Protein AF-A0A9W9RI73-F1 (afdb_monomer)

Sequence (106 aa):
MSSPLDDQAMSQLQSQQSELLDKIDELRAIGIGGLVGLPQIIVCGNQSSGKSSVLEAISRVRFPSKSNICTRFATEIVLRRSPTEKIKVSIEPEDSRKDEQEQQRL

Mean predicte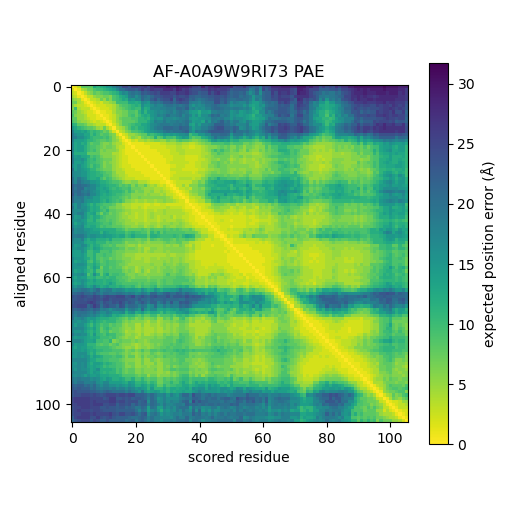d aligned error: 10.56 Å

pLDDT: mean 75.56, std 10.37, range [45.06, 88.88]

Structure (mmCIF, N/CA/C/O backbone):
data_AF-A0A9W9RI73-F1
#
_entry.id   AF-A0A9W9RI73-F1
#
loop_
_atom_site.group_PDB
_atom_site.id
_atom_site.type_symbol
_atom_site.label_atom_id
_atom_site.label_alt_id
_atom_site.label_comp_id
_atom_site.label_asym_id
_atom_site.label_entity_id
_atom_site.label_seq_id
_atom_site.pdbx_PDB_ins_code
_atom_site.Cartn_x
_atom_site.Cartn_y
_atom_site.Cartn_z
_atom_site.occupancy
_atom_site.B_iso_or_equiv
_atom_site.auth_seq_id
_atom_site.auth_comp_id
_atom_site.auth_asym_id
_atom_site.auth_atom_id
_atom_site.pdbx_PDB_model_num
ATOM 1 N N . MET A 1 1 ? 7.309 16.798 18.225 1.00 45.06 1 MET A N 1
ATOM 2 C CA . MET A 1 1 ? 6.086 17.305 18.875 1.00 45.06 1 MET A CA 1
ATOM 3 C C . MET A 1 1 ? 5.169 17.732 17.740 1.00 45.06 1 MET A C 1
ATOM 5 O O . MET A 1 1 ? 5.587 18.603 16.988 1.00 45.06 1 MET A O 1
ATOM 9 N N . SER A 1 2 ? 4.060 17.021 17.496 1.00 53.47 2 SER A N 1
ATOM 10 C CA . SER A 1 2 ? 3.076 17.413 16.471 1.00 53.47 2 SER A CA 1
ATOM 11 C C . SER A 1 2 ? 2.438 18.741 16.869 1.00 53.47 2 SER A C 1
ATOM 13 O O . SER A 1 2 ? 2.346 19.051 18.059 1.00 53.47 2 SER A O 1
ATOM 15 N N . SER A 1 3 ? 2.084 19.571 15.889 1.00 70.31 3 SER A N 1
ATOM 16 C CA . SER A 1 3 ? 1.407 20.826 16.189 1.00 70.31 3 SER A CA 1
ATOM 17 C C . SER A 1 3 ? -0.063 20.550 16.545 1.00 70.31 3 SER A C 1
ATOM 19 O O . SER A 1 3 ? -0.643 19.589 16.040 1.00 70.31 3 SER A O 1
ATOM 21 N N . PRO A 1 4 ? -0.712 21.393 17.365 1.00 56.47 4 PRO A N 1
ATOM 22 C CA . PRO A 1 4 ? -2.129 21.224 17.715 1.00 56.47 4 PRO A CA 1
ATOM 23 C C . PRO A 1 4 ? -3.066 21.200 16.494 1.00 56.47 4 PRO A C 1
ATOM 25 O O . PRO A 1 4 ? -4.129 20.582 16.525 1.00 56.47 4 PRO A O 1
ATOM 28 N N . LEU A 1 5 ? -2.653 21.864 15.407 1.00 57.06 5 LEU A N 1
ATOM 29 C CA . LEU A 1 5 ? -3.349 21.873 14.120 1.00 57.06 5 LEU A CA 1
ATOM 30 C C . LEU A 1 5 ? -3.247 20.516 13.408 1.00 57.06 5 LEU A C 1
ATOM 32 O O . LEU A 1 5 ? -4.225 20.079 12.802 1.00 57.06 5 LEU A O 1
ATOM 36 N N . ASP A 1 6 ? -2.105 19.830 13.528 1.00 66.00 6 ASP A N 1
ATOM 37 C CA . ASP A 1 6 ? -1.925 18.479 12.989 1.00 66.00 6 ASP A CA 1
ATOM 38 C C . ASP A 1 6 ? -2.843 17.490 13.711 1.00 66.00 6 ASP A C 1
ATOM 40 O O . ASP A 1 6 ? -3.504 16.682 13.066 1.00 66.00 6 ASP A O 1
ATOM 44 N N . ASP A 1 7 ? -2.949 17.583 15.038 1.00 64.81 7 ASP A N 1
ATOM 45 C CA . ASP A 1 7 ? -3.776 16.665 15.825 1.00 64.81 7 ASP A CA 1
ATOM 46 C C . ASP A 1 7 ? -5.279 16.868 15.547 1.00 64.81 7 ASP A C 1
ATOM 48 O O . ASP A 1 7 ? -6.019 15.890 15.411 1.00 64.81 7 ASP A O 1
ATOM 52 N N . GLN A 1 8 ? -5.739 18.115 15.369 1.00 64.62 8 GLN A N 1
ATOM 53 C CA . GLN A 1 8 ? -7.123 18.406 14.964 1.00 64.62 8 GLN A CA 1
ATOM 54 C C . GLN A 1 8 ? -7.437 17.951 13.534 1.00 64.62 8 GLN A C 1
ATOM 56 O O . GLN A 1 8 ? -8.479 17.330 13.315 1.00 64.62 8 GLN A O 1
ATOM 61 N N . ALA A 1 9 ? -6.557 18.219 12.564 1.00 63.72 9 ALA A N 1
ATOM 62 C CA . ALA A 1 9 ? -6.738 17.754 11.188 1.00 63.72 9 ALA A CA 1
ATOM 63 C C . ALA A 1 9 ? -6.749 16.219 11.125 1.00 63.72 9 ALA A C 1
ATOM 65 O O . ALA A 1 9 ? -7.608 15.613 10.482 1.00 63.72 9 ALA A O 1
ATOM 66 N N . MET A 1 10 ? -5.854 15.572 11.874 1.00 60.44 10 MET A N 1
ATOM 67 C CA . MET A 1 10 ? -5.818 14.118 11.990 1.00 60.44 10 MET A CA 1
ATOM 68 C C . MET A 1 10 ? -7.062 13.566 12.685 1.00 60.44 10 MET A C 1
ATOM 70 O O . MET A 1 10 ? -7.522 12.497 12.289 1.00 60.44 10 MET A O 1
ATOM 74 N N . SER A 1 11 ? -7.632 14.288 13.654 1.00 63.50 11 SER A N 1
ATOM 75 C CA . SER A 1 11 ? -8.878 13.925 14.336 1.00 63.50 11 SER A CA 1
ATOM 76 C C . SER A 1 11 ? -10.119 14.033 13.446 1.00 63.50 11 SER A C 1
ATOM 78 O O . SER A 1 11 ? -10.982 13.159 13.476 1.00 63.50 11 SER A O 1
ATOM 80 N N . GLN A 1 12 ? -10.196 15.025 12.561 1.00 61.78 12 GLN A N 1
ATOM 81 C CA . GLN A 1 12 ? -11.292 15.115 11.585 1.00 61.78 12 GLN A CA 1
ATOM 82 C C . GLN A 1 12 ? -11.244 13.989 10.541 1.00 61.78 12 GLN A C 1
ATOM 84 O O . GLN A 1 12 ? -12.284 13.520 10.084 1.00 61.78 12 GLN A O 1
ATOM 89 N N . LEU A 1 13 ? -10.047 13.483 10.233 1.00 57.28 13 LEU A N 1
ATOM 90 C CA . LEU A 1 13 ? -9.859 12.286 9.412 1.00 57.28 13 LEU A CA 1
ATOM 91 C C . LEU A 1 13 ? -10.177 10.974 10.166 1.00 57.28 13 LEU A C 1
ATOM 93 O O . LEU A 1 13 ? -10.109 9.911 9.549 1.00 57.28 13 LEU A O 1
ATOM 97 N N . GLN A 1 14 ? -10.425 10.983 11.489 1.00 62.47 14 GLN A N 1
ATOM 98 C CA . GLN A 1 14 ? -10.443 9.764 12.324 1.00 62.47 14 GLN A CA 1
ATOM 99 C C . GLN A 1 14 ? -11.741 8.956 12.304 1.00 62.47 14 GLN A C 1
ATOM 101 O O . GLN A 1 14 ? -11.641 7.733 12.264 1.00 62.47 14 GLN A O 1
ATOM 106 N N . SER A 1 15 ? -12.929 9.561 12.367 1.00 63.56 15 SER A N 1
ATOM 107 C CA . SER A 1 15 ? -14.119 8.793 12.782 1.00 63.56 15 SER A CA 1
ATOM 108 C C . SER A 1 15 ? -15.028 8.317 11.649 1.00 63.56 15 SER A C 1
ATOM 110 O O . SER A 1 15 ? -15.496 7.188 11.706 1.00 63.56 15 SER A O 1
ATOM 112 N N . GLN A 1 16 ? -15.271 9.120 10.609 1.00 60.81 16 GLN A N 1
ATOM 113 C CA . G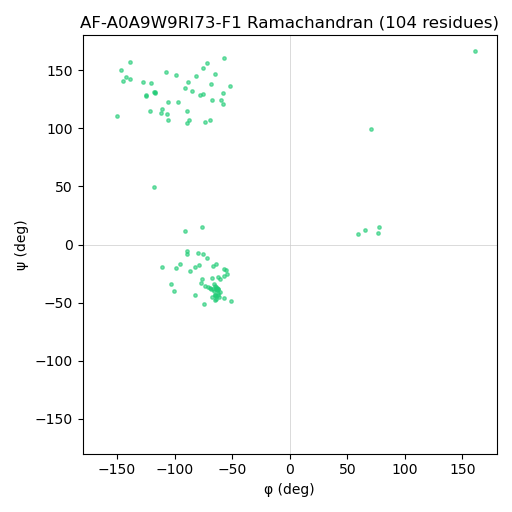LN A 1 16 ? -16.251 8.759 9.565 1.00 60.81 16 GLN A CA 1
ATOM 114 C C . GLN A 1 16 ? -15.632 8.163 8.296 1.00 60.81 16 GLN A C 1
ATOM 116 O O . GLN A 1 16 ? -16.315 7.504 7.521 1.00 60.81 16 GLN A O 1
ATOM 121 N N . GLN A 1 17 ? -14.338 8.384 8.061 1.00 70.50 17 GLN A N 1
ATOM 122 C CA . GLN A 1 17 ? -13.700 8.008 6.796 1.00 70.50 17 GLN A CA 1
ATOM 123 C C . GLN A 1 17 ? -13.010 6.639 6.838 1.00 70.50 17 GLN A C 1
ATOM 125 O O . GLN A 1 17 ? -12.752 6.074 5.780 1.00 70.50 17 GLN A O 1
ATOM 130 N N . SER A 1 18 ? -12.744 6.075 8.024 1.00 73.69 18 SER A N 1
ATOM 131 C CA . SER A 1 18 ? -12.046 4.783 8.136 1.00 73.69 18 SER A CA 1
ATOM 132 C C . SER A 1 18 ? -12.851 3.639 7.518 1.00 73.69 18 SER A C 1
ATOM 134 O O . SER A 1 18 ? -12.309 2.896 6.709 1.00 73.69 18 SER A O 1
ATOM 136 N N . GLU A 1 19 ? -14.150 3.548 7.822 1.00 79.25 19 GLU A N 1
ATOM 137 C CA . GLU A 1 19 ? -15.020 2.493 7.279 1.00 79.25 19 GLU A CA 1
ATOM 138 C C . GLU A 1 19 ? -15.126 2.566 5.749 1.00 79.25 19 GLU A C 1
ATOM 140 O O . GLU A 1 19 ? -15.112 1.545 5.065 1.00 79.25 19 GLU A O 1
ATOM 145 N N . LEU A 1 20 ? -15.173 3.781 5.191 1.00 83.62 20 LEU A N 1
ATOM 146 C CA . LEU A 1 20 ? -15.176 3.986 3.744 1.00 83.62 20 LEU A CA 1
ATOM 147 C C . LEU A 1 20 ? -13.867 3.508 3.101 1.00 83.62 20 LEU A C 1
ATOM 149 O O . LEU A 1 20 ? -13.899 2.841 2.069 1.00 83.62 20 LEU A O 1
ATOM 153 N N . LEU A 1 21 ? -12.722 3.837 3.702 1.00 81.12 21 LEU A N 1
ATOM 154 C CA . LEU A 1 21 ? -11.414 3.389 3.219 1.00 81.12 21 LEU A CA 1
ATOM 155 C C . LEU A 1 21 ? -11.277 1.865 3.311 1.00 81.12 21 LEU A C 1
ATOM 157 O O . LEU A 1 21 ? -10.718 1.250 2.407 1.00 81.12 21 LEU A O 1
ATOM 161 N N . ASP A 1 22 ? -11.825 1.242 4.355 1.00 81.62 22 ASP A N 1
ATOM 162 C CA . ASP A 1 22 ? -11.865 -0.217 4.483 1.00 81.62 22 ASP A CA 1
ATOM 163 C C . ASP A 1 22 ? -12.671 -0.842 3.339 1.00 81.62 22 ASP A C 1
ATOM 165 O O . ASP A 1 22 ? -12.195 -1.767 2.681 1.00 81.62 22 ASP A O 1
ATOM 169 N N . LYS A 1 23 ? -13.838 -0.272 3.012 1.00 85.94 23 LYS A N 1
ATOM 170 C CA . LYS A 1 23 ? -14.648 -0.724 1.872 1.00 85.94 23 LYS A CA 1
ATOM 171 C C . LYS A 1 23 ? -13.960 -0.530 0.526 1.00 85.94 23 LYS A C 1
ATOM 173 O O . LYS A 1 23 ? -14.062 -1.405 -0.329 1.00 85.94 23 LYS A O 1
ATOM 178 N N . ILE A 1 24 ? -13.238 0.571 0.327 1.00 85.50 24 ILE A N 1
ATOM 179 C CA . ILE A 1 24 ? -12.464 0.799 -0.903 1.00 85.50 24 ILE A CA 1
ATOM 180 C C . ILE A 1 24 ? -11.407 -0.295 -1.092 1.00 85.50 24 ILE A C 1
ATOM 182 O O . ILE A 1 24 ? -11.226 -0.783 -2.207 1.00 85.50 24 ILE A O 1
ATOM 186 N N . ASP A 1 25 ? -10.733 -0.710 -0.023 1.00 82.62 25 ASP A N 1
ATOM 187 C CA . ASP A 1 25 ? -9.718 -1.757 -0.118 1.00 82.62 25 ASP A CA 1
ATOM 188 C C . ASP A 1 25 ? -10.323 -3.165 -0.221 1.00 82.62 25 ASP A C 1
ATOM 190 O O . ASP A 1 25 ? -9.780 -3.988 -0.952 1.00 82.62 25 ASP A O 1
ATOM 194 N N . GLU A 1 26 ? -11.471 -3.441 0.414 1.00 86.12 26 GLU A N 1
ATOM 195 C CA . GLU A 1 26 ? -12.242 -4.674 0.165 1.00 86.12 26 GLU A CA 1
ATOM 196 C C . GLU A 1 26 ? -12.612 -4.795 -1.323 1.00 86.12 26 GLU A C 1
ATOM 198 O O . GLU A 1 26 ? -12.407 -5.846 -1.931 1.00 86.12 26 GLU A O 1
ATOM 203 N N . LEU A 1 27 ? -13.095 -3.706 -1.936 1.00 87.69 27 LEU A N 1
ATOM 204 C CA . LEU A 1 27 ? -13.395 -3.657 -3.371 1.00 87.69 27 LEU A CA 1
ATOM 205 C C . LEU A 1 27 ? -12.132 -3.844 -4.225 1.00 87.69 27 LEU A C 1
ATOM 207 O O . LEU A 1 27 ? -12.180 -4.505 -5.264 1.00 87.69 27 LEU A O 1
ATOM 211 N N . ARG A 1 28 ? -10.990 -3.291 -3.799 1.00 84.62 28 ARG A N 1
ATOM 212 C CA . ARG A 1 28 ? -9.711 -3.489 -4.496 1.00 84.62 28 ARG A CA 1
ATOM 213 C C . ARG A 1 28 ? -9.275 -4.952 -4.450 1.00 84.62 28 ARG A C 1
ATOM 215 O O . ARG A 1 28 ? -8.878 -5.478 -5.484 1.00 84.62 28 ARG A O 1
ATOM 222 N N . ALA A 1 29 ? -9.396 -5.602 -3.294 1.00 81.56 29 ALA A N 1
ATOM 223 C CA . ALA A 1 29 ? -8.979 -6.988 -3.086 1.00 81.56 29 ALA A CA 1
ATOM 224 C C . ALA A 1 29 ? -9.742 -7.991 -3.967 1.00 81.56 29 ALA A C 1
ATOM 226 O O . ALA A 1 29 ? -9.194 -9.025 -4.328 1.00 81.56 29 ALA A O 1
ATOM 227 N N . ILE A 1 30 ? -10.982 -7.677 -4.358 1.00 85.06 30 ILE A N 1
ATOM 228 C CA . ILE A 1 30 ? -11.777 -8.505 -5.282 1.00 85.06 30 ILE A CA 1
ATOM 229 C C . ILE A 1 30 ? -11.593 -8.125 -6.762 1.00 85.06 30 ILE A C 1
ATOM 231 O O . ILE A 1 30 ? -12.359 -8.566 -7.615 1.00 85.06 30 ILE A O 1
ATOM 235 N N . GLY A 1 31 ? -10.602 -7.288 -7.086 1.00 80.88 31 GLY A N 1
ATOM 236 C CA . GLY A 1 31 ? -10.233 -6.960 -8.467 1.00 80.88 31 GLY A CA 1
ATOM 237 C C . GLY A 1 31 ? -11.168 -5.973 -9.176 1.00 80.88 31 GLY A C 1
ATOM 238 O O . GLY A 1 31 ? -11.017 -5.734 -10.374 1.00 80.88 31 GLY A O 1
ATOM 239 N N . ILE A 1 32 ? -12.105 -5.337 -8.462 1.00 83.69 32 ILE A N 1
ATOM 240 C CA . ILE A 1 32 ? -13.073 -4.394 -9.054 1.00 83.69 32 ILE A CA 1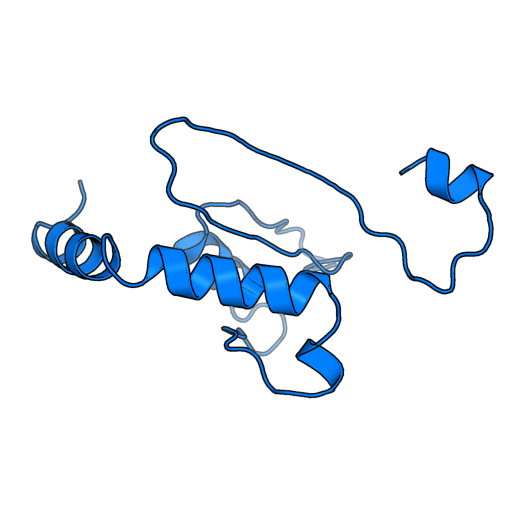
ATOM 241 C C . ILE A 1 32 ? -12.405 -3.116 -9.590 1.00 83.69 32 ILE A C 1
ATOM 243 O O . ILE A 1 32 ? -12.974 -2.445 -10.452 1.00 83.69 32 ILE A O 1
ATOM 247 N N . GLY A 1 33 ? -11.177 -2.806 -9.161 1.00 75.19 33 GLY A N 1
ATOM 248 C CA . GLY A 1 33 ? -10.409 -1.654 -9.651 1.00 75.19 33 GLY A CA 1
ATOM 249 C C . GLY A 1 33 ? -10.182 -1.626 -11.171 1.00 75.19 33 GLY A C 1
ATOM 250 O O . GLY A 1 33 ? -9.952 -0.557 -11.727 1.00 75.19 33 GLY A O 1
ATOM 251 N N . GLY A 1 34 ? -10.280 -2.773 -11.858 1.00 76.69 34 GLY A N 1
ATOM 252 C CA . GLY A 1 34 ? -10.231 -2.841 -13.325 1.00 76.69 34 GLY A CA 1
ATOM 253 C C . GLY A 1 34 ? -11.543 -2.456 -14.024 1.00 76.69 34 GLY A C 1
ATOM 254 O O . GLY A 1 34 ? -11.536 -2.158 -15.215 1.00 76.69 34 GLY A O 1
ATOM 255 N N . LEU A 1 35 ? -12.664 -2.454 -13.297 1.00 78.88 35 LEU A N 1
ATOM 256 C CA . LEU A 1 35 ? -14.005 -2.144 -13.808 1.00 78.88 35 LEU A CA 1
ATOM 257 C C . LEU A 1 35 ? -14.458 -0.731 -13.424 1.00 78.88 35 LEU A C 1
ATOM 259 O O . LEU A 1 35 ? -15.169 -0.082 -14.189 1.00 78.88 35 LEU A O 1
ATOM 263 N N . VAL A 1 36 ? -14.056 -0.252 -12.244 1.00 82.19 36 VAL A N 1
ATOM 264 C CA . VAL A 1 36 ? -14.370 1.092 -11.739 1.00 82.19 36 VAL A CA 1
ATOM 265 C C . VAL A 1 36 ? -13.150 1.715 -11.066 1.00 82.19 36 VAL A C 1
ATOM 267 O O . VAL A 1 36 ? -12.387 1.046 -10.373 1.00 82.19 36 VAL A O 1
ATOM 270 N N . GLY A 1 37 ? -12.978 3.025 -11.246 1.00 82.69 37 GLY A N 1
ATOM 271 C CA . GLY A 1 37 ? -11.889 3.769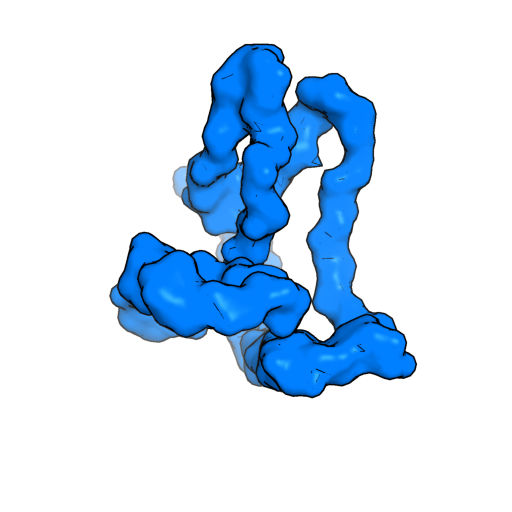 -10.618 1.00 82.69 37 GLY A CA 1
ATOM 272 C C . GLY A 1 37 ? -12.087 3.873 -9.107 1.00 82.69 37 GLY A C 1
ATOM 273 O O . GLY A 1 37 ? -12.942 4.626 -8.643 1.00 82.69 37 GLY A O 1
ATOM 274 N N . LEU A 1 38 ? -11.287 3.135 -8.339 1.00 85.94 38 LEU A N 1
ATOM 275 C CA . LEU A 1 38 ? -11.236 3.269 -6.885 1.00 85.94 38 LEU A CA 1
ATOM 276 C C . LEU A 1 38 ? -10.333 4.453 -6.493 1.00 85.94 38 LEU A C 1
ATOM 278 O O . LEU A 1 38 ? -9.315 4.676 -7.152 1.00 85.94 38 LEU A O 1
ATOM 282 N N . PRO A 1 39 ? -10.648 5.204 -5.419 1.00 82.25 39 PRO A N 1
ATOM 283 C CA . PRO A 1 39 ? -9.796 6.297 -4.958 1.00 82.25 39 PRO A CA 1
ATOM 284 C C . PRO A 1 39 ? -8.374 5.826 -4.626 1.00 82.25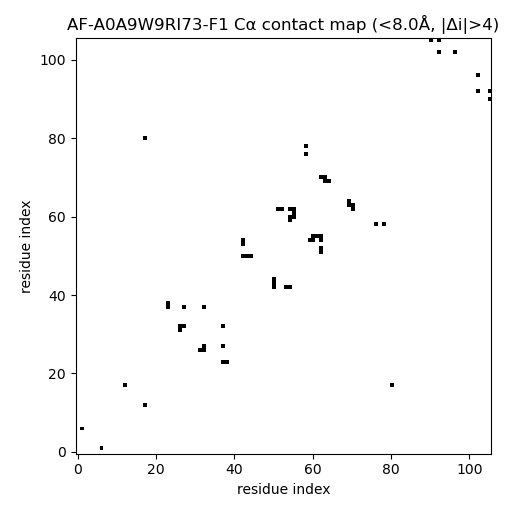 39 PRO A C 1
ATOM 286 O O . PRO A 1 39 ? -8.184 4.854 -3.892 1.00 82.25 39 PRO A O 1
ATOM 289 N N . GLN A 1 40 ? -7.374 6.529 -5.164 1.00 79.94 40 GLN A N 1
ATOM 290 C CA . GLN A 1 40 ? -5.951 6.243 -4.981 1.00 79.94 40 GLN A CA 1
ATOM 291 C C . GLN A 1 40 ? -5.140 7.543 -4.963 1.00 79.94 40 GLN A C 1
ATOM 293 O O . GLN A 1 40 ? -5.497 8.521 -5.620 1.00 79.94 40 GLN A O 1
ATOM 298 N N . ILE A 1 41 ? -4.024 7.543 -4.230 1.00 79.94 41 ILE A N 1
ATOM 299 C CA . ILE A 1 41 ? -3.025 8.615 -4.270 1.00 79.94 41 ILE A CA 1
ATOM 300 C C . ILE A 1 41 ? -1.820 8.097 -5.047 1.00 79.94 41 ILE A C 1
ATOM 302 O O . ILE A 1 41 ? -1.225 7.088 -4.673 1.00 79.94 41 ILE A O 1
ATOM 306 N N . ILE A 1 42 ? -1.451 8.804 -6.113 1.00 82.31 42 ILE A N 1
ATOM 307 C CA . ILE A 1 42 ? -0.315 8.453 -6.967 1.00 82.31 42 ILE A CA 1
ATOM 308 C C . ILE A 1 42 ? 0.721 9.575 -6.895 1.00 82.31 42 ILE A C 1
ATOM 310 O O . ILE A 1 42 ? 0.391 10.749 -7.059 1.00 82.31 42 ILE A O 1
ATOM 314 N N . VAL A 1 43 ? 1.986 9.214 -6.664 1.00 83.75 43 VAL A N 1
ATOM 315 C CA . VAL A 1 43 ? 3.114 10.156 -6.632 1.00 83.75 43 VAL A CA 1
ATOM 316 C C . VAL A 1 43 ? 3.948 9.994 -7.904 1.00 83.75 43 VAL A C 1
ATOM 318 O O . VAL A 1 43 ? 4.689 9.022 -8.055 1.00 83.75 43 VAL A O 1
ATOM 321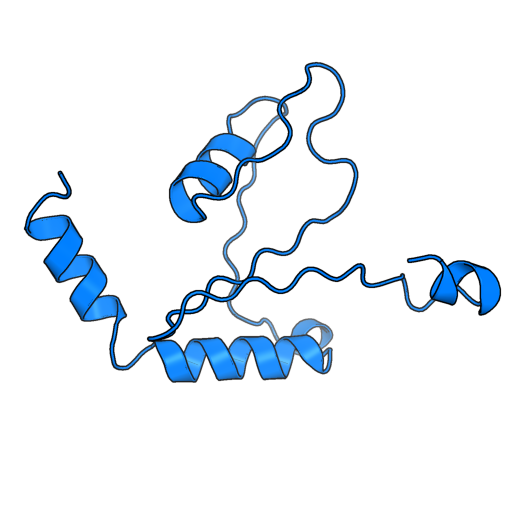 N N . CYS A 1 44 ? 3.853 10.963 -8.816 1.00 87.69 44 CYS A N 1
ATOM 322 C CA . CYS A 1 44 ? 4.539 10.955 -10.113 1.00 87.69 44 CYS A CA 1
ATOM 323 C C . CYS A 1 44 ? 5.695 11.967 -10.160 1.00 87.69 44 CYS A C 1
ATOM 325 O O . CYS A 1 44 ? 5.635 13.026 -9.540 1.00 87.69 44 CYS A O 1
ATOM 327 N N . GLY A 1 45 ? 6.750 11.661 -10.921 1.00 87.00 45 GLY A N 1
ATOM 328 C CA . GLY A 1 45 ? 7.886 12.568 -11.123 1.00 87.00 45 GLY A CA 1
ATOM 329 C C . GLY A 1 45 ? 9.153 11.875 -11.631 1.00 87.00 45 GLY A C 1
ATOM 330 O O . GLY A 1 45 ? 9.273 10.646 -11.571 1.00 87.00 45 GLY A O 1
ATOM 331 N N . ASN A 1 46 ? 10.120 12.669 -12.100 1.00 86.69 46 ASN A N 1
ATOM 332 C CA . ASN A 1 46 ? 11.393 12.193 -12.660 1.00 86.69 46 ASN A CA 1
ATOM 333 C C . ASN A 1 46 ? 12.195 11.317 -11.682 1.00 86.69 46 ASN A C 1
ATOM 335 O O . ASN A 1 46 ? 11.980 11.335 -10.466 1.00 86.69 46 ASN A O 1
ATOM 339 N N . GLN A 1 47 ? 13.143 10.524 -12.191 1.00 82.00 47 GLN A N 1
ATOM 340 C CA . GLN A 1 47 ? 14.068 9.777 -11.332 1.00 82.00 47 GLN A CA 1
ATOM 341 C C . GLN A 1 47 ? 14.726 10.722 -10.312 1.00 82.00 47 GLN A C 1
ATOM 343 O O . GLN A 1 47 ? 15.115 11.835 -10.649 1.00 82.00 47 GLN A O 1
ATOM 348 N N . SER A 1 48 ? 14.820 10.283 -9.053 1.00 79.12 48 SER A N 1
ATOM 349 C CA . SER A 1 48 ? 15.397 11.069 -7.952 1.00 79.12 48 SER A CA 1
ATOM 350 C C . SER A 1 48 ? 14.633 12.344 -7.542 1.00 79.12 48 SER A C 1
ATOM 352 O O . SER A 1 48 ? 15.140 13.115 -6.735 1.00 79.12 48 SER A O 1
ATOM 354 N N . SER A 1 49 ? 13.390 12.547 -7.995 1.00 86.50 49 SER A N 1
ATOM 355 C CA . SER A 1 49 ? 12.560 13.707 -7.610 1.00 86.50 49 SER A CA 1
ATOM 356 C C . SER A 1 49 ? 11.945 13.631 -6.199 1.00 86.50 49 SER A C 1
ATOM 358 O O . SER A 1 49 ? 10.979 14.331 -5.916 1.00 86.50 49 SER A O 1
ATOM 360 N N . GLY A 1 50 ? 12.420 12.729 -5.334 1.00 86.94 50 GLY A N 1
ATOM 361 C CA . GLY A 1 50 ? 11.905 12.588 -3.965 1.00 86.94 50 GLY A CA 1
ATOM 362 C C . GLY A 1 50 ? 10.564 11.856 -3.819 1.00 86.94 50 GLY A C 1
ATOM 363 O O . GLY A 1 50 ? 9.973 11.913 -2.748 1.00 86.94 50 GLY A O 1
ATOM 364 N N . LYS A 1 51 ? 10.082 11.129 -4.842 1.00 88.88 51 LYS A N 1
ATOM 365 C CA . LYS A 1 51 ? 8.824 10.346 -4.767 1.00 88.88 51 LYS A CA 1
ATOM 366 C C . LYS A 1 51 ? 8.776 9.420 -3.548 1.00 88.88 51 LYS A C 1
ATOM 368 O O . LYS A 1 51 ? 7.812 9.439 -2.793 1.00 88.88 51 LYS A O 1
ATOM 373 N N . SER A 1 52 ? 9.847 8.654 -3.338 1.00 84.06 52 SER A N 1
ATOM 374 C CA . SER A 1 52 ? 9.966 7.764 -2.185 1.00 84.06 52 SER A CA 1
ATOM 375 C C . SER A 1 52 ? 9.978 8.554 -0.883 1.00 84.06 52 SER A C 1
A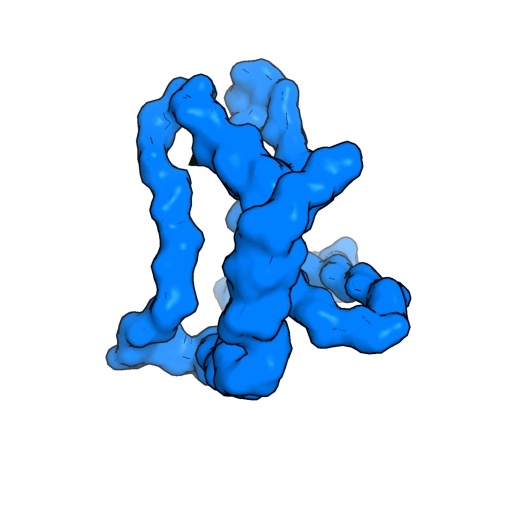TOM 377 O O . SER A 1 52 ? 9.300 8.157 0.043 1.00 84.06 52 SER A O 1
ATOM 379 N N . SER A 1 53 ? 10.642 9.711 -0.824 1.00 87.19 53 SER A N 1
ATOM 380 C CA . SER A 1 53 ? 10.649 10.565 0.372 1.00 87.19 53 SER A CA 1
ATOM 381 C C . SER A 1 53 ? 9.268 11.134 0.713 1.00 87.19 53 SER A C 1
ATOM 383 O O . SER A 1 53 ? 8.925 11.232 1.887 1.00 87.19 53 SER A O 1
ATOM 385 N N . VAL A 1 54 ? 8.446 11.466 -0.290 1.00 88.50 54 VAL A N 1
ATOM 386 C CA . VAL A 1 54 ? 7.039 11.852 -0.080 1.00 88.50 54 VAL A CA 1
ATOM 387 C C . VAL A 1 54 ? 6.243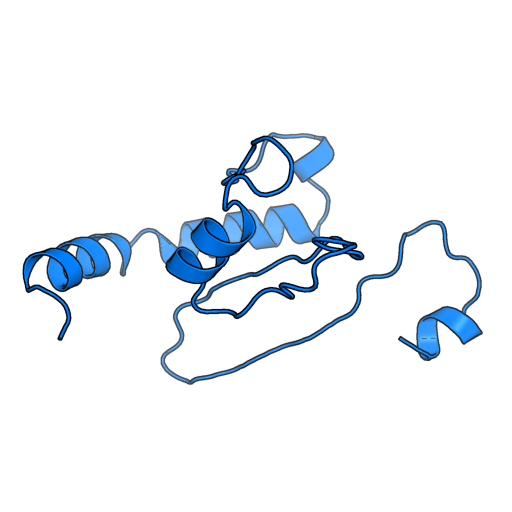 10.675 0.481 1.00 88.50 54 VAL A C 1
ATOM 389 O O . VAL A 1 54 ? 5.554 10.824 1.489 1.00 88.50 54 VAL A O 1
ATOM 392 N N . LEU A 1 55 ? 6.377 9.491 -0.123 1.00 85.81 55 LEU A N 1
ATOM 393 C CA . LEU A 1 55 ? 5.722 8.282 0.375 1.00 85.81 55 LEU A CA 1
ATOM 394 C C . LEU A 1 55 ? 6.207 7.906 1.783 1.00 85.81 55 LEU A C 1
ATOM 396 O O . LEU A 1 55 ? 5.384 7.530 2.608 1.00 85.81 55 LEU A O 1
ATOM 400 N N . GLU A 1 56 ? 7.493 8.064 2.104 1.00 85.81 56 GLU A N 1
ATOM 401 C CA . GLU A 1 56 ? 8.060 7.871 3.448 1.00 85.81 56 GLU A CA 1
ATOM 402 C C . GLU A 1 56 ? 7.467 8.855 4.460 1.00 85.81 56 GLU A C 1
ATOM 404 O O . GLU A 1 56 ? 7.128 8.470 5.577 1.00 85.81 56 GLU A O 1
ATOM 409 N N . ALA A 1 57 ? 7.326 10.130 4.091 1.00 84.44 57 ALA A N 1
ATOM 410 C CA . ALA A 1 57 ? 6.780 11.154 4.977 1.00 84.44 57 ALA A CA 1
ATOM 411 C C . ALA A 1 57 ? 5.304 10.893 5.317 1.00 84.44 57 ALA A C 1
ATOM 413 O O . ALA A 1 57 ? 4.902 11.069 6.469 1.00 84.44 57 ALA A O 1
ATOM 414 N N . ILE A 1 58 ? 4.522 10.443 4.330 1.00 83.50 58 ILE A N 1
ATOM 415 C CA . ILE A 1 58 ? 3.101 10.112 4.492 1.00 83.50 58 ILE A CA 1
ATOM 416 C C . ILE A 1 58 ? 2.939 8.784 5.239 1.00 83.50 58 ILE A C 1
ATOM 418 O O . ILE A 1 58 ? 2.215 8.718 6.228 1.00 83.50 58 ILE A O 1
ATOM 422 N N . SER A 1 59 ? 3.622 7.731 4.784 1.00 81.38 59 SER A N 1
ATOM 423 C CA . SER A 1 59 ? 3.432 6.374 5.308 1.00 81.38 59 SER A CA 1
ATOM 424 C C . SER A 1 59 ? 4.188 6.076 6.591 1.00 81.38 59 SER A C 1
ATOM 426 O O . SER A 1 59 ? 3.855 5.119 7.283 1.00 81.38 59 SER A O 1
ATOM 428 N N . ARG A 1 60 ? 5.225 6.863 6.897 1.00 81.69 60 ARG A N 1
ATOM 429 C CA . ARG A 1 60 ? 6.208 6.597 7.959 1.00 81.69 60 ARG A CA 1
ATOM 430 C C . ARG A 1 60 ? 6.969 5.273 7.788 1.00 81.69 60 ARG A C 1
ATOM 432 O O . ARG A 1 60 ? 7.749 4.912 8.665 1.00 81.69 60 ARG A O 1
ATOM 439 N N . VAL A 1 61 ? 6.819 4.597 6.648 1.00 82.31 61 VAL A N 1
ATOM 440 C CA . VAL A 1 61 ? 7.591 3.413 6.257 1.00 82.31 61 VAL A CA 1
ATOM 441 C C . VAL A 1 61 ? 8.814 3.867 5.477 1.00 82.31 61 VAL A C 1
ATOM 443 O O . VAL A 1 61 ? 8.700 4.715 4.599 1.00 82.31 61 VAL A O 1
ATOM 446 N N . ARG A 1 62 ? 9.987 3.306 5.783 1.00 81.56 62 ARG A N 1
ATOM 447 C CA . ARG A 1 62 ? 11.224 3.590 5.044 1.00 81.56 62 ARG A CA 1
ATOM 448 C C . ARG A 1 62 ? 11.231 2.877 3.699 1.00 81.56 62 ARG A C 1
ATOM 450 O O . ARG A 1 62 ? 11.048 1.664 3.642 1.00 81.56 62 ARG A O 1
ATOM 457 N N . PHE A 1 63 ? 11.517 3.617 2.636 1.00 78.81 63 PHE A N 1
ATOM 458 C CA . PHE A 1 63 ? 11.672 3.069 1.294 1.00 78.81 63 PHE A CA 1
ATOM 459 C C . PHE A 1 63 ? 13.162 2.875 0.973 1.00 78.81 63 PHE A C 1
ATOM 461 O O . PHE A 1 63 ? 14.001 3.679 1.386 1.00 78.81 63 PHE A O 1
ATOM 468 N N . PRO A 1 64 ? 13.538 1.833 0.210 1.00 73.81 64 PRO A N 1
ATOM 469 C CA . PRO A 1 64 ? 14.930 1.619 -0.170 1.00 73.81 64 PRO A CA 1
ATOM 470 C C . PRO A 1 64 ? 15.497 2.800 -0.976 1.00 73.81 64 PRO A C 1
ATOM 472 O O . PRO A 1 64 ? 14.978 3.146 -2.036 1.00 73.81 64 PRO A O 1
ATOM 475 N N . SER A 1 65 ? 16.608 3.376 -0.510 1.00 65.94 65 SER A N 1
ATOM 476 C CA . SER A 1 65 ? 17.278 4.540 -1.112 1.00 65.94 65 SER A CA 1
ATOM 477 C C . SER A 1 65 ? 18.704 4.216 -1.589 1.00 65.94 65 SER A C 1
ATOM 479 O O . SER A 1 65 ? 19.663 4.912 -1.269 1.00 65.94 65 SER A O 1
ATOM 481 N N . LYS A 1 66 ? 18.891 3.130 -2.356 1.00 61.91 66 LYS A N 1
ATOM 482 C CA . LYS A 1 66 ? 20.195 2.844 -2.993 1.00 61.91 66 LYS A CA 1
ATOM 483 C C . LYS A 1 66 ? 20.292 3.514 -4.366 1.00 61.91 66 LYS A C 1
ATOM 485 O O . LYS A 1 66 ? 19.338 3.495 -5.138 1.00 61.91 66 LYS A O 1
ATOM 490 N N . SER A 1 67 ? 21.475 4.052 -4.668 1.00 59.84 67 SER A N 1
ATOM 491 C CA . SER A 1 67 ? 21.772 4.968 -5.784 1.00 59.84 67 SER A CA 1
ATOM 492 C C . SER A 1 67 ? 21.389 4.480 -7.184 1.00 59.84 67 SER A C 1
ATOM 494 O O . SER A 1 67 ? 21.225 5.304 -8.077 1.00 59.84 67 SER A O 1
ATOM 496 N N . ASN A 1 68 ? 21.240 3.169 -7.393 1.00 59.66 68 ASN A N 1
ATOM 497 C CA . ASN A 1 68 ? 21.156 2.626 -8.749 1.00 59.66 68 ASN A CA 1
ATOM 498 C C . ASN A 1 68 ? 19.773 2.082 -9.129 1.00 59.66 68 ASN A C 1
ATOM 500 O O . ASN A 1 68 ? 19.511 1.978 -10.320 1.00 59.66 68 ASN A O 1
ATOM 504 N N . ILE A 1 69 ? 18.880 1.756 -8.179 1.00 58.41 69 ILE A N 1
ATOM 505 C CA . ILE A 1 69 ? 17.504 1.313 -8.485 1.00 58.41 69 ILE A CA 1
ATOM 506 C C . ILE A 1 69 ? 16.560 1.732 -7.351 1.00 58.41 69 ILE A C 1
ATOM 508 O O . ILE A 1 69 ? 16.618 1.195 -6.245 1.00 58.41 69 ILE A O 1
ATOM 512 N N . CYS A 1 70 ? 15.680 2.684 -7.653 1.00 62.19 70 CYS A N 1
ATOM 513 C CA . CYS A 1 70 ? 14.582 3.112 -6.795 1.00 62.19 70 CYS A CA 1
ATOM 514 C C . CYS A 1 70 ? 13.383 2.198 -7.103 1.00 62.19 70 CYS A C 1
ATOM 516 O O . CYS A 1 70 ? 12.814 2.298 -8.183 1.00 62.19 70 CYS A O 1
ATOM 518 N N . THR A 1 71 ? 13.068 1.277 -6.182 1.00 64.44 71 THR A N 1
ATOM 519 C CA . THR A 1 71 ? 11.912 0.353 -6.221 1.00 64.44 71 THR A CA 1
ATOM 520 C C . THR A 1 71 ? 11.998 -0.771 -7.275 1.00 64.44 71 THR A C 1
ATOM 522 O O . THR A 1 71 ? 11.714 -0.574 -8.449 1.00 64.44 71 THR A O 1
ATOM 525 N N . ARG A 1 72 ? 12.385 -1.987 -6.850 1.00 67.12 72 ARG A N 1
ATOM 526 C CA . ARG A 1 72 ? 12.437 -3.194 -7.714 1.00 67.12 72 ARG A CA 1
ATOM 527 C C . ARG A 1 72 ? 11.115 -3.961 -7.802 1.00 67.12 72 ARG A C 1
ATOM 529 O O . ARG A 1 72 ? 10.917 -4.707 -8.751 1.00 67.12 72 ARG A O 1
ATOM 536 N N . PHE A 1 73 ? 10.254 -3.788 -6.807 1.00 71.00 73 PHE A N 1
ATOM 537 C CA . PHE A 1 73 ? 8.960 -4.450 -6.698 1.00 71.00 73 PHE A CA 1
ATOM 538 C C . PHE A 1 73 ? 7.897 -3.384 -6.489 1.00 71.00 73 PHE A C 1
ATOM 540 O O . PHE A 1 73 ? 8.135 -2.440 -5.734 1.00 71.00 73 PHE A O 1
ATOM 547 N N . ALA A 1 74 ? 6.734 -3.536 -7.121 1.00 77.38 74 ALA A N 1
ATOM 548 C CA . ALA A 1 74 ? 5.572 -2.756 -6.726 1.00 77.38 74 ALA A CA 1
ATOM 549 C C . ALA A 1 74 ? 5.303 -3.036 -5.239 1.00 77.38 74 ALA A C 1
ATOM 551 O O . ALA A 1 74 ? 5.173 -4.187 -4.834 1.00 77.38 74 ALA A O 1
ATOM 552 N N . THR A 1 75 ? 5.326 -1.993 -4.412 1.00 78.25 75 THR A N 1
ATOM 553 C CA . THR A 1 75 ? 5.099 -2.103 -2.969 1.00 78.25 75 THR A CA 1
ATOM 554 C C . THR A 1 75 ? 3.780 -1.425 -2.653 1.00 78.25 75 THR A C 1
ATOM 556 O O . THR A 1 75 ? 3.667 -0.208 -2.801 1.00 78.25 75 THR A O 1
ATOM 559 N N . GLU A 1 76 ? 2.792 -2.206 -2.228 1.00 80.69 76 GLU A N 1
ATOM 560 C CA . GLU A 1 76 ? 1.557 -1.671 -1.664 1.00 80.69 76 GLU A CA 1
ATOM 561 C C . GLU A 1 76 ? 1.760 -1.403 -0.170 1.00 80.69 76 GLU A C 1
ATOM 563 O O . GLU A 1 76 ? 2.289 -2.240 0.562 1.00 80.69 76 GLU A O 1
ATOM 568 N N . ILE A 1 77 ? 1.354 -0.217 0.287 1.00 80.31 77 ILE A N 1
ATOM 569 C CA . ILE A 1 77 ? 1.336 0.128 1.708 1.00 80.31 77 ILE A CA 1
ATOM 570 C C . ILE A 1 77 ? -0.093 0.484 2.084 1.00 80.31 77 ILE A C 1
ATOM 572 O O . ILE A 1 77 ? -0.621 1.502 1.639 1.00 80.31 77 ILE A O 1
ATOM 576 N N . VAL A 1 78 ? -0.688 -0.337 2.945 1.00 79.69 78 VAL A N 1
ATOM 577 C CA . VAL A 1 78 ? -2.020 -0.105 3.503 1.00 79.69 78 VAL A CA 1
ATOM 578 C C . VAL A 1 78 ? -1.866 0.310 4.960 1.00 79.69 78 VAL A C 1
ATOM 580 O O . VAL A 1 78 ? -1.435 -0.476 5.802 1.00 79.69 78 VAL A O 1
ATOM 583 N N . LEU A 1 79 ? -2.201 1.563 5.264 1.00 77.75 79 LEU A N 1
ATOM 584 C CA . LEU A 1 79 ? -2.160 2.093 6.625 1.00 77.75 79 LEU A CA 1
ATOM 585 C C . LEU A 1 79 ? -3.556 2.030 7.230 1.00 77.75 79 LEU A C 1
ATOM 587 O O . LEU A 1 79 ? -4.496 2.621 6.702 1.00 77.75 79 LEU A O 1
ATOM 591 N N . ARG A 1 80 ? -3.679 1.348 8.369 1.00 76.94 80 ARG A N 1
ATOM 592 C CA . ARG A 1 80 ? -4.931 1.244 9.122 1.00 76.94 80 ARG A CA 1
ATOM 593 C C . ARG A 1 80 ? -4.754 1.801 10.516 1.00 76.94 80 ARG A C 1
ATOM 595 O O . ARG A 1 80 ? -3.758 1.525 11.182 1.00 76.94 80 ARG A O 1
ATOM 602 N N . ARG A 1 81 ? -5.754 2.542 10.986 1.00 73.88 81 ARG A N 1
ATOM 603 C CA . ARG A 1 81 ? -5.854 2.874 12.406 1.00 73.88 81 ARG A CA 1
ATOM 604 C C . ARG A 1 81 ? -6.400 1.656 13.135 1.00 73.88 81 ARG A C 1
ATOM 606 O O . ARG A 1 81 ? -7.415 1.094 12.744 1.00 73.88 81 ARG A O 1
ATOM 613 N N . SER A 1 82 ? -5.719 1.243 14.190 1.00 77.62 82 SER A N 1
ATOM 614 C CA . SER A 1 82 ? -6.151 0.146 15.046 1.00 77.62 82 SER A CA 1
ATOM 615 C C . SER A 1 82 ? -5.809 0.503 16.491 1.00 77.62 82 SER A C 1
ATOM 617 O O . SER A 1 82 ? -4.766 1.120 16.713 1.00 77.62 82 SER A O 1
ATOM 619 N N . PRO A 1 83 ? -6.641 0.129 17.482 1.00 80.31 83 PRO A N 1
ATOM 620 C CA . PRO A 1 83 ? -6.281 0.285 18.893 1.00 80.31 83 PRO A CA 1
ATOM 621 C C . PRO A 1 83 ? -5.064 -0.570 19.279 1.00 80.31 83 PRO A C 1
ATOM 623 O O . PRO A 1 83 ? -4.448 -0.334 20.313 1.00 80.31 83 PRO A O 1
ATOM 626 N N . THR A 1 84 ? -4.719 -1.564 18.455 1.00 87.88 84 THR A N 1
ATOM 627 C CA . THR A 1 84 ? -3.560 -2.439 18.636 1.00 87.88 84 THR A CA 1
ATOM 628 C C . THR A 1 84 ? -2.587 -2.273 17.482 1.00 87.88 84 THR A C 1
ATOM 630 O O . THR A 1 84 ? -2.986 -2.394 16.325 1.00 87.88 84 THR A O 1
ATOM 633 N N . GLU A 1 85 ? -1.308 -2.079 17.783 1.00 85.62 85 GLU A N 1
ATOM 634 C CA . GLU A 1 85 ? -0.263 -2.070 16.763 1.00 85.62 85 GLU A CA 1
ATOM 635 C C . GLU A 1 85 ? -0.106 -3.469 16.151 1.00 85.62 85 GLU A C 1
ATOM 637 O O . GLU A 1 85 ? 0.077 -4.460 16.861 1.00 85.62 85 GLU A O 1
ATOM 642 N N . LYS A 1 86 ? -0.233 -3.561 14.823 1.00 87.62 86 LYS A N 1
ATOM 643 C CA . LYS A 1 86 ? -0.109 -4.805 14.057 1.00 87.62 86 LYS A CA 1
ATOM 644 C C . LYS A 1 86 ? 0.540 -4.515 12.711 1.00 87.62 86 LYS A C 1
ATOM 646 O O . LYS A 1 86 ? 0.212 -3.523 12.067 1.00 87.62 86 LYS A O 1
ATOM 651 N N . ILE A 1 87 ? 1.408 -5.420 12.269 1.00 88.75 87 ILE A N 1
ATOM 652 C CA . ILE A 1 87 ? 2.046 -5.379 10.951 1.00 88.75 87 ILE A CA 1
ATOM 653 C C . ILE A 1 87 ? 1.756 -6.710 10.255 1.00 88.75 87 ILE A C 1
ATOM 655 O O . ILE A 1 87 ? 1.980 -7.772 10.834 1.00 88.75 87 ILE A O 1
ATOM 659 N N . LYS A 1 88 ? 1.254 -6.653 9.017 1.00 87.56 88 LYS A N 1
ATOM 660 C CA . LYS A 1 88 ? 1.112 -7.804 8.116 1.00 87.56 88 LYS A CA 1
ATOM 661 C C . LYS A 1 88 ? 1.982 -7.547 6.891 1.00 87.56 88 LYS A C 1
ATOM 663 O O . LYS A 1 88 ? 1.902 -6.471 6.308 1.00 87.56 88 LYS A O 1
ATOM 668 N N . VAL A 1 89 ? 2.789 -8.532 6.514 1.00 88.31 89 VAL A N 1
ATOM 669 C CA . VAL A 1 89 ? 3.623 -8.498 5.309 1.00 88.31 89 VAL A CA 1
ATOM 670 C C . VAL A 1 89 ? 3.285 -9.736 4.487 1.00 88.31 89 VAL A C 1
ATOM 672 O O . VAL A 1 89 ? 3.278 -10.836 5.034 1.00 88.31 89 VAL A O 1
ATOM 675 N N . SER A 1 90 ? 2.971 -9.555 3.207 1.00 85.62 90 SER A N 1
ATOM 676 C CA . SER A 1 90 ? 2.760 -10.634 2.238 1.00 85.62 90 SER A CA 1
ATOM 677 C C . SER A 1 90 ? 3.404 -10.272 0.902 1.00 85.62 90 SER A C 1
ATOM 679 O O . SER A 1 90 ? 3.648 -9.096 0.619 1.00 85.62 90 SER A O 1
ATOM 681 N N . ILE A 1 91 ? 3.704 -11.291 0.101 1.00 84.38 91 ILE A N 1
ATOM 682 C CA . ILE A 1 91 ? 4.116 -11.143 -1.292 1.00 84.38 91 ILE A CA 1
ATOM 683 C C . ILE A 1 91 ? 2.976 -11.700 -2.137 1.00 84.38 91 ILE A C 1
ATOM 685 O O . ILE A 1 91 ? 2.675 -12.884 -2.046 1.00 84.38 91 ILE A O 1
ATOM 689 N N . GLU A 1 92 ? 2.346 -10.849 -2.944 1.00 78.69 92 GLU A N 1
ATOM 690 C CA . GLU A 1 92 ? 1.318 -11.285 -3.892 1.00 78.69 92 GLU A CA 1
ATOM 691 C C . GLU A 1 92 ? 1.997 -11.660 -5.223 1.00 78.69 92 GLU A C 1
ATOM 693 O O . GLU A 1 92 ? 2.620 -10.795 -5.856 1.00 78.69 92 GLU A O 1
ATOM 698 N N . PRO A 1 93 ? 1.963 -12.939 -5.645 1.00 79.38 93 PRO A N 1
ATOM 699 C CA . PRO A 1 93 ? 2.483 -13.348 -6.941 1.00 79.38 93 PRO A CA 1
ATOM 700 C C . PRO A 1 93 ? 1.567 -12.869 -8.076 1.00 79.38 93 PRO A C 1
ATOM 702 O O . PRO A 1 93 ? 0.375 -12.654 -7.895 1.00 79.38 93 PRO A O 1
ATOM 705 N N . GLU A 1 94 ? 2.125 -12.731 -9.277 1.00 75.69 94 GLU A N 1
AT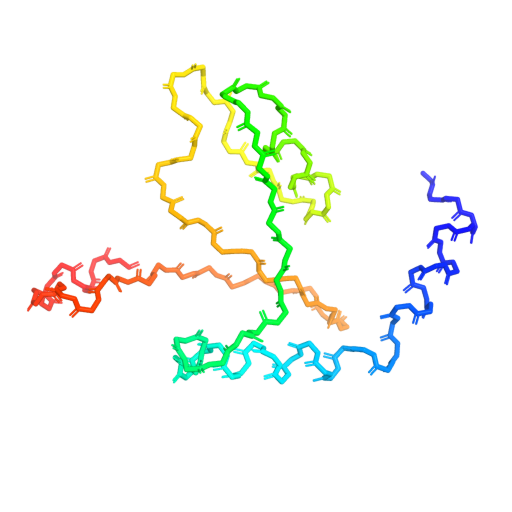OM 706 C CA . GLU A 1 94 ? 1.330 -12.450 -10.477 1.00 75.69 94 GLU A CA 1
ATOM 707 C C . GLU A 1 94 ? 0.454 -13.662 -10.841 1.00 75.69 94 GLU A C 1
ATOM 709 O O . GLU A 1 94 ? 0.953 -14.790 -10.845 1.00 75.69 94 GLU A O 1
ATOM 714 N N . ASP A 1 95 ? -0.808 -13.431 -11.223 1.00 72.44 95 ASP A N 1
ATOM 715 C CA . ASP A 1 95 ? -1.784 -14.483 -11.574 1.00 72.44 95 ASP A CA 1
ATOM 716 C C . ASP A 1 95 ? -1.286 -15.444 -12.671 1.00 72.44 95 ASP A C 1
ATOM 718 O O . ASP A 1 95 ? -1.703 -16.600 -12.756 1.00 72.44 95 ASP A O 1
ATOM 722 N N . SER A 1 96 ? -0.368 -14.991 -13.531 1.00 73.88 96 SER A N 1
ATOM 723 C CA . SER A 1 96 ? 0.235 -15.809 -14.587 1.00 73.88 96 SER A CA 1
ATOM 724 C C . SER A 1 96 ? 1.352 -16.744 -14.114 1.00 73.88 96 SER A C 1
ATOM 726 O O . SER A 1 96 ? 1.812 -17.572 -14.909 1.00 73.88 96 SER A O 1
ATOM 728 N N . ARG A 1 97 ? 1.812 -16.666 -12.855 1.00 68.94 97 ARG A N 1
ATOM 729 C CA . ARG A 1 97 ? 2.789 -17.622 -12.308 1.00 68.94 97 ARG A CA 1
ATOM 730 C C . ARG A 1 97 ? 2.108 -18.965 -12.048 1.00 68.94 97 ARG A C 1
ATOM 732 O O . ARG A 1 97 ? 1.395 -19.112 -11.070 1.00 68.94 97 ARG A O 1
ATOM 739 N N . LYS A 1 98 ? 2.368 -19.960 -12.902 1.00 64.50 98 LYS A N 1
ATOM 740 C CA . LYS A 1 98 ? 1.753 -21.305 -12.839 1.00 64.50 98 LYS A CA 1
ATOM 741 C C . LYS A 1 98 ? 2.504 -22.336 -11.985 1.00 64.50 98 LYS A C 1
ATOM 743 O O . LYS A 1 98 ? 2.034 -23.460 -11.864 1.00 64.50 98 LYS A O 1
ATOM 748 N N . ASP A 1 99 ? 3.680 -21.997 -11.464 1.00 74.69 99 ASP A N 1
ATOM 749 C CA . ASP A 1 99 ? 4.505 -22.945 -10.710 1.00 74.69 99 ASP A CA 1
ATOM 750 C C . ASP A 1 99 ? 4.151 -22.914 -9.216 1.00 74.69 99 ASP A C 1
ATOM 752 O O . ASP A 1 99 ? 4.521 -21.984 -8.497 1.00 74.69 99 ASP A O 1
ATOM 756 N N . GLU A 1 100 ? 3.425 -23.936 -8.755 1.00 67.12 100 GLU A N 1
ATOM 757 C CA . GLU A 1 100 ? 3.000 -24.093 -7.358 1.00 67.12 100 GLU A CA 1
ATOM 758 C C . GLU A 1 100 ? 4.181 -24.188 -6.375 1.00 67.12 100 GLU A C 1
ATOM 760 O O . GLU A 1 100 ? 4.060 -23.748 -5.230 1.00 67.12 100 GLU A O 1
ATOM 765 N N . GLN A 1 101 ? 5.338 -24.718 -6.796 1.00 63.19 101 GLN A N 1
ATOM 766 C CA . GLN A 1 101 ? 6.514 -24.822 -5.921 1.00 63.19 101 GLN A CA 1
ATOM 767 C C . GLN A 1 101 ? 7.175 -23.460 -5.701 1.00 63.19 101 GLN A C 1
ATOM 769 O O . GLN A 1 101 ? 7.655 -23.166 -4.606 1.00 63.19 101 GLN A O 1
ATOM 774 N N . GLU A 1 102 ? 7.176 -22.613 -6.729 1.00 63.41 102 GLU A N 1
ATOM 775 C CA . GLU A 1 102 ? 7.708 -21.252 -6.653 1.00 63.41 102 GLU A CA 1
ATOM 776 C C . GLU A 1 102 ? 6.740 -20.312 -5.910 1.00 63.41 102 GLU A C 1
ATOM 778 O O . GLU A 1 102 ? 7.185 -19.382 -5.240 1.00 63.41 102 GLU A O 1
ATOM 783 N N . GLN A 1 103 ? 5.426 -20.571 -5.966 1.00 60.75 103 GLN A N 1
ATOM 784 C CA . GLN A 1 103 ? 4.422 -19.858 -5.164 1.00 60.75 103 GLN A CA 1
ATOM 785 C C . GLN A 1 103 ? 4.563 -20.144 -3.660 1.00 60.75 103 GLN A C 1
ATOM 787 O O . GLN A 1 103 ? 4.432 -19.225 -2.863 1.00 60.75 103 GLN A O 1
ATOM 792 N N . GLN A 1 104 ? 4.878 -21.385 -3.263 1.00 61.00 104 GLN A N 1
ATOM 793 C CA . GLN A 1 104 ? 5.074 -21.762 -1.849 1.00 61.00 104 GLN A CA 1
ATOM 794 C C . GLN A 1 104 ? 6.375 -21.224 -1.228 1.00 61.00 104 GLN A C 1
ATOM 796 O O . GLN A 1 104 ? 6.570 -21.324 -0.017 1.00 61.00 104 GLN A O 1
ATOM 801 N N . ARG A 1 105 ? 7.293 -20.703 -2.051 1.00 61.38 105 ARG A N 1
ATOM 802 C CA . ARG A 1 105 ? 8.577 -20.131 -1.616 1.00 61.38 105 ARG A CA 1
ATOM 803 C C . ARG A 1 105 ? 8.512 -18.636 -1.286 1.00 61.38 105 ARG A C 1
ATOM 805 O O . ARG A 1 105 ? 9.517 -18.105 -0.807 1.00 61.38 105 ARG A O 1
ATOM 812 N N . LEU A 1 106 ? 7.390 -17.978 -1.576 1.00 57.38 106 LEU A N 1
ATOM 813 C CA . LEU A 1 106 ? 7.124 -16.557 -1.324 1.00 57.38 106 LEU A CA 1
ATOM 814 C C . LEU A 1 106 ? 6.266 -16.375 -0.067 1.00 57.38 106 LEU A C 1
ATOM 816 O O . LEU A 1 106 ? 6.450 -15.322 0.586 1.00 57.38 106 LEU A O 1
#

Radius of gyration: 17.16 Å; Cα contacts (8 Å, |Δi|>4): 33; chains: 1; bounding box: 38×47×34 Å

Foldseek 3Di:
DDDPVRVVVVVVCPDPCQVVVVVLVVCVVVVCCVVDPGDDDDQDDDPPPCSQVVVCVVQVDHFDDDDPDGDPDPDDDDDHDDPDDDDDDDDDDDPPPPDPVVVVVD

Solvent-accessible surface area (backbone atoms only — not comparable to full-atom values): 7447 Å² total; per-residue (Å²): 132,83,52,76,66,54,55,51,57,52,52,72,58,52,76,78,50,50,65,56,54,52,50,54,50,56,44,45,76,73,56,45,54,84,81,43,90,65,94,79,88,83,83,83,76,62,90,90,66,47,55,59,57,53,51,22,70,75,67,71,50,88,63,75,84,53,98,88,62,76,69,95,61,95,79,89,83,87,89,76,92,61,103,60,94,80,86,87,87,85,69,85,77,62,91,83,66,82,54,68,72,65,60,75,74,92

Secondary structure (DSSP, 8-state):
---HHHHHHHHHTTSSSHHHHHHHHHHHHTTGGGTS---------STTSSHHHHHHHHH-PPPP--TT-S-SS---------SS----------TT---HHHHTT-

Organism: NCBI:txid293559

InterPro domains:
  IPR022812 Dynamin [PR00195] (38-56)
  IPR022812 Dynamin [PR00195] (62-79)
  IPR022812 Dynamin [PTHR11566] (36-87)
  IPR027417 P-loop containing nucleoside triphosphate hydrolase [G3DSA:3.40.50.300] (6-106)
  IPR027417 P-loop containing nucleoside triphosphate hydrolase [SSF52540] (18-104)
  IPR045063 Dynamin, N-terminal [PF00350] (41-101)